Protein AF-A0A7X8E5I4-F1 (afdb_monomer_lite)

pLDDT: mean 75.23, std 14.33, range [41.78, 96.06]

Radius of gyration: 15.79 Å; chains: 1; bounding box: 45×27×39 Å

Structure (mmCIF, N/CA/C/O backbone):
data_AF-A0A7X8E5I4-F1
#
_entry.id   AF-A0A7X8E5I4-F1
#
loop_
_atom_site.group_PDB
_atom_site.id
_atom_site.type_symbol
_atom_site.label_atom_id
_atom_site.label_alt_id
_atom_site.label_comp_id
_atom_site.label_asym_id
_atom_site.label_entity_id
_atom_site.label_seq_id
_atom_site.pdbx_PDB_ins_code
_atom_site.Cartn_x
_atom_site.Cartn_y
_atom_site.Cartn_z
_atom_site.occupancy
_atom_site.B_iso_or_equiv
_atom_site.auth_seq_id
_atom_site.auth_comp_id
_atom_site.auth_asym_id
_atom_site.auth_atom_id
_atom_site.pdbx_PDB_model_num
ATOM 1 N N . ASP A 1 1 ? 28.188 -5.385 -11.148 1.00 41.78 1 ASP A N 1
ATOM 2 C CA . ASP A 1 1 ? 26.741 -5.138 -11.107 1.00 41.78 1 ASP A CA 1
ATOM 3 C C . ASP A 1 1 ? 26.137 -5.726 -9.858 1.00 41.78 1 ASP A C 1
ATOM 5 O O . ASP A 1 1 ? 26.057 -6.941 -9.728 1.00 41.78 1 ASP A O 1
ATOM 9 N N . GLN A 1 2 ? 25.803 -4.856 -8.910 1.00 47.31 2 GLN A N 1
ATOM 10 C CA . GLN A 1 2 ? 24.942 -5.182 -7.780 1.00 47.31 2 GLN A CA 1
ATOM 11 C C . GLN A 1 2 ? 23.578 -4.603 -8.137 1.00 47.31 2 GLN A C 1
ATOM 13 O O . GLN A 1 2 ? 23.425 -3.389 -8.229 1.00 47.31 2 GLN A O 1
ATOM 18 N N . ASN A 1 3 ? 22.632 -5.480 -8.456 1.00 54.12 3 ASN A N 1
ATOM 19 C CA . ASN A 1 3 ? 21.254 -5.105 -8.740 1.00 54.12 3 ASN A CA 1
ATOM 20 C C . ASN A 1 3 ? 20.538 -4.980 -7.383 1.00 54.12 3 ASN A C 1
ATOM 22 O O . ASN A 1 3 ? 19.774 -5.861 -6.993 1.00 54.12 3 ASN A O 1
ATOM 26 N N . ASP A 1 4 ? 20.916 -3.968 -6.598 1.00 55.03 4 ASP A N 1
ATOM 27 C CA . ASP A 1 4 ? 20.373 -3.755 -5.255 1.00 55.03 4 ASP A CA 1
ATOM 28 C C . ASP A 1 4 ? 18.950 -3.200 -5.368 1.00 55.03 4 ASP A C 1
ATOM 30 O O . ASP A 1 4 ? 18.725 -2.031 -5.685 1.00 55.03 4 ASP A O 1
ATOM 34 N N . THR A 1 5 ? 17.968 -4.069 -5.124 1.00 61.31 5 THR A N 1
ATOM 35 C CA . THR A 1 5 ? 16.554 -3.692 -5.062 1.00 61.31 5 THR A CA 1
ATOM 36 C C . THR A 1 5 ? 16.341 -2.735 -3.893 1.00 61.31 5 THR A C 1
ATOM 38 O O . THR A 1 5 ? 16.532 -3.106 -2.735 1.00 61.31 5 THR A O 1
ATOM 41 N N . THR A 1 6 ? 15.952 -1.500 -4.200 1.00 61.12 6 THR A N 1
ATOM 42 C CA . THR A 1 6 ? 15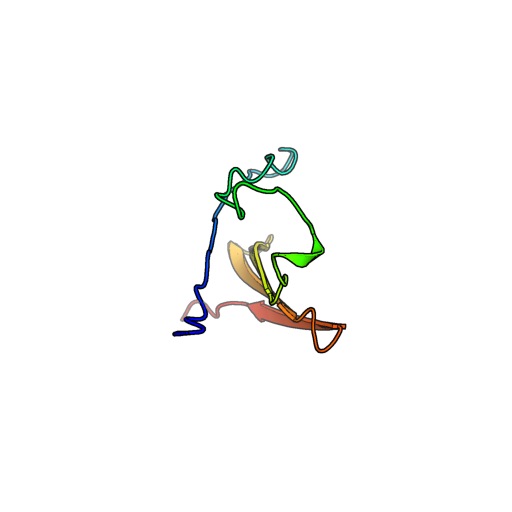.675 -0.456 -3.209 1.00 61.12 6 THR A CA 1
AT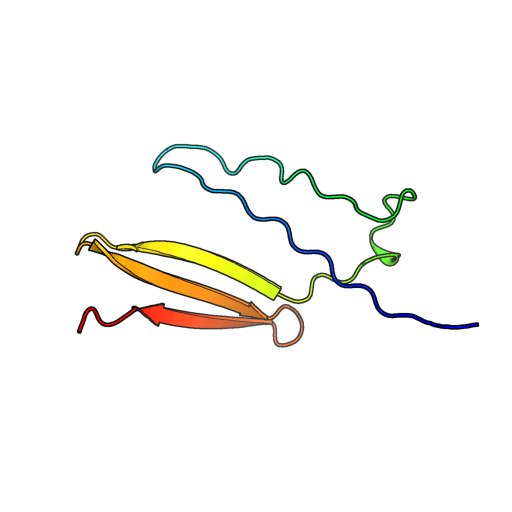OM 43 C C . THR A 1 6 ? 14.172 -0.218 -3.142 1.00 61.12 6 THR A C 1
ATOM 45 O O . THR A 1 6 ? 13.516 -0.129 -4.175 1.00 61.12 6 THR A O 1
ATOM 48 N N . TYR A 1 7 ? 13.629 -0.119 -1.929 1.00 64.81 7 TYR A N 1
ATOM 49 C CA . TYR A 1 7 ? 12.213 0.164 -1.691 1.00 64.81 7 TYR A CA 1
ATOM 50 C C . TYR A 1 7 ? 12.047 1.606 -1.219 1.00 64.81 7 TYR A C 1
ATOM 52 O O . TYR A 1 7 ? 12.846 2.097 -0.418 1.00 64.81 7 TYR A O 1
ATOM 60 N N . LEU A 1 8 ? 10.995 2.263 -1.697 1.00 67.38 8 LEU A N 1
ATOM 61 C CA . LEU A 1 8 ? 10.617 3.612 -1.309 1.00 67.38 8 LEU A CA 1
ATOM 62 C C . LEU A 1 8 ? 9.163 3.621 -0.846 1.00 67.38 8 LEU A C 1
ATOM 64 O O . LEU A 1 8 ? 8.290 3.115 -1.545 1.00 67.38 8 LEU A O 1
ATOM 68 N N . SER A 1 9 ? 8.912 4.236 0.306 1.00 63.03 9 SER A N 1
ATOM 69 C CA . SER A 1 9 ? 7.570 4.462 0.838 1.00 63.03 9 SER A CA 1
ATOM 70 C C . SER A 1 9 ? 7.363 5.950 1.113 1.00 63.03 9 SER A C 1
ATOM 72 O O . SER A 1 9 ? 8.235 6.606 1.685 1.00 63.03 9 SER A O 1
ATOM 74 N N . THR A 1 10 ? 6.192 6.4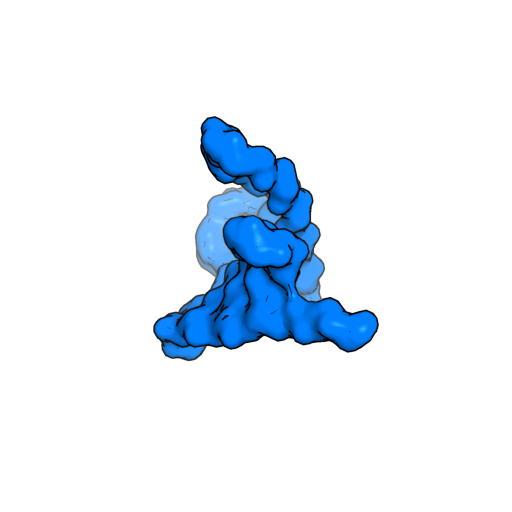66 0.747 1.00 64.94 10 THR A N 1
ATOM 75 C CA . THR A 1 10 ? 5.733 7.822 1.073 1.00 64.94 10 THR A CA 1
ATOM 76 C C . THR A 1 10 ? 4.378 7.712 1.755 1.00 64.94 10 THR A C 1
ATOM 78 O O . THR A 1 10 ? 3.518 6.971 1.289 1.00 64.94 10 THR A O 1
ATOM 81 N N . TYR A 1 11 ? 4.193 8.458 2.841 1.00 68.56 11 TYR A N 1
ATOM 82 C CA . TYR A 1 11 ? 2.945 8.503 3.598 1.00 68.56 11 TYR A CA 1
ATOM 83 C C . TYR A 1 11 ? 2.387 9.918 3.554 1.00 68.56 11 TYR A C 1
ATOM 85 O O . TYR A 1 11 ? 3.135 10.876 3.754 1.00 68.56 11 TYR A O 1
ATOM 93 N N . ASP A 1 12 ? 1.084 10.036 3.323 1.00 70.81 12 ASP A N 1
ATOM 94 C CA . ASP A 1 12 ? 0.371 11.303 3.433 1.00 70.81 12 ASP A CA 1
ATOM 95 C C . ASP A 1 12 ? -0.999 11.081 4.079 1.00 70.81 12 ASP A C 1
ATOM 97 O O . ASP A 1 12 ? -1.628 10.040 3.878 1.00 70.81 12 ASP A O 1
ATOM 101 N N . THR A 1 13 ? -1.449 12.059 4.862 1.00 75.50 13 THR A N 1
ATOM 102 C CA . THR A 1 13 ? -2.694 11.995 5.631 1.00 75.50 13 THR A CA 1
ATOM 103 C C . THR A 1 13 ? -3.598 13.135 5.204 1.00 75.50 13 THR A C 1
ATOM 105 O O . THR A 1 13 ? -3.239 14.302 5.346 1.00 75.50 13 THR A O 1
ATOM 108 N N . VAL A 1 14 ? -4.803 12.793 4.749 1.00 74.00 14 VAL A N 1
ATOM 109 C CA . VAL A 1 14 ? -5.835 13.765 4.370 1.00 74.00 14 VAL A CA 1
ATOM 110 C C . VAL A 1 14 ? -7.043 13.697 5.283 1.00 74.00 14 VAL A C 1
ATOM 112 O O . VAL A 1 14 ? -7.471 12.621 5.700 1.00 74.00 14 VAL A O 1
ATOM 115 N N . MET A 1 15 ? -7.626 14.857 5.561 1.00 73.31 15 MET A N 1
ATOM 116 C CA . MET A 1 15 ? -8.889 14.968 6.279 1.00 73.31 15 MET A CA 1
ATOM 117 C C . MET A 1 15 ? -10.087 14.708 5.348 1.00 73.31 15 MET A C 1
ATOM 119 O O . MET A 1 15 ? -10.002 14.928 4.135 1.00 73.31 15 MET A O 1
ATOM 123 N N . PRO A 1 16 ? -11.253 14.302 5.891 1.00 65.25 16 PRO A N 1
ATOM 124 C CA . PRO A 1 16 ? -12.485 14.204 5.113 1.00 65.25 16 PRO A CA 1
ATOM 125 C C . PRO A 1 16 ? -12.800 15.519 4.382 1.00 65.25 16 PRO A C 1
ATOM 127 O O . PRO A 1 16 ? -12.967 16.566 5.006 1.00 65.25 16 PRO A O 1
ATOM 130 N N . GLY A 1 17 ? -12.894 15.458 3.053 1.00 64.94 17 GLY A N 1
ATOM 131 C CA . GLY A 1 17 ? -13.143 16.621 2.194 1.00 64.94 17 GLY A CA 1
ATOM 132 C C . GLY A 1 17 ? -11.889 17.270 1.598 1.00 64.94 17 GLY A C 1
ATOM 133 O O . GLY A 1 17 ? -12.020 18.150 0.747 1.00 64.94 17 GLY A O 1
ATOM 134 N N . GLU A 1 18 ? -10.690 16.827 1.976 1.00 70.75 18 GLU A N 1
ATOM 135 C CA . GLU A 1 18 ? -9.453 17.211 1.298 1.00 70.75 18 GLU A CA 1
ATOM 136 C C . GLU A 1 18 ? -9.224 16.340 0.055 1.00 70.75 18 GLU A C 1
ATOM 138 O O . GLU A 1 18 ? -9.579 15.162 0.006 1.00 70.75 18 GLU A O 1
ATOM 143 N N . THR A 1 19 ? -8.663 16.937 -0.998 1.00 61.84 19 THR A N 1
ATOM 144 C CA . THR A 1 19 ? -8.228 16.180 -2.181 1.00 61.84 19 THR A CA 1
ATOM 145 C C . THR A 1 19 ? -6.891 15.530 -1.871 1.00 61.84 19 THR A C 1
ATOM 147 O O . THR A 1 19 ? -6.030 16.195 -1.297 1.00 61.84 19 THR A O 1
ATOM 150 N N . SER A 1 20 ? -6.705 14.272 -2.285 1.00 61.09 20 SER A N 1
ATOM 151 C CA . SER A 1 20 ? -5.431 13.568 -2.139 1.00 61.09 20 SER A CA 1
ATOM 152 C C . SER A 1 20 ? -4.272 14.458 -2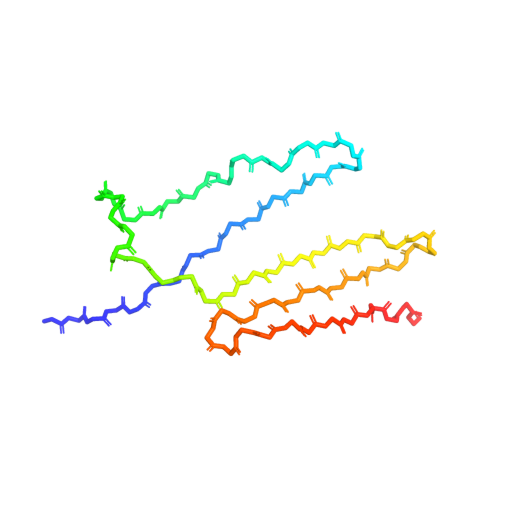.609 1.00 61.09 20 SER A C 1
ATOM 154 O O . SER A 1 20 ? -4.301 14.939 -3.750 1.00 61.09 20 SER A O 1
ATOM 156 N N . PRO A 1 21 ? -3.280 14.726 -1.748 1.00 61.62 21 PRO A N 1
ATOM 157 C CA . PRO A 1 21 ? -2.126 15.518 -2.110 1.00 61.62 21 PRO A CA 1
ATOM 158 C C . PRO A 1 21 ? -1.368 14.811 -3.224 1.00 61.62 21 PRO A C 1
ATOM 160 O O . PRO A 1 21 ? -1.422 13.590 -3.394 1.00 61.62 21 PRO A O 1
ATOM 163 N N . LYS A 1 22 ? -0.648 15.603 -4.018 1.00 58.25 22 LYS A N 1
ATOM 164 C CA . LYS A 1 22 ? 0.382 15.031 -4.876 1.00 58.25 22 LYS A CA 1
ATOM 165 C C . LYS A 1 22 ? 1.435 14.460 -3.940 1.00 58.25 22 LYS A C 1
ATOM 167 O O . LYS A 1 22 ? 2.145 15.233 -3.309 1.00 58.25 22 LYS A O 1
ATOM 172 N N . PHE A 1 23 ? 1.497 13.138 -3.844 1.00 58.81 23 PHE A N 1
ATOM 173 C CA . PHE A 1 23 ? 2.533 12.456 -3.085 1.00 58.81 23 PHE A CA 1
ATOM 174 C C . PHE A 1 23 ? 3.897 12.890 -3.634 1.00 58.81 23 PHE A C 1
ATOM 176 O O . PHE A 1 23 ? 4.267 12.533 -4.754 1.00 58.81 23 PHE A O 1
ATOM 183 N N . GLU A 1 24 ? 4.625 13.713 -2.878 1.00 54.25 24 GLU A N 1
ATOM 184 C CA . GLU A 1 24 ? 6.006 14.051 -3.204 1.00 54.25 24 GLU A CA 1
ATOM 185 C C . GLU A 1 24 ? 6.882 12.881 -2.760 1.00 54.25 24 GLU A C 1
ATOM 187 O O . GLU A 1 24 ? 7.133 12.661 -1.576 1.00 54.25 24 GLU A O 1
ATOM 192 N N . SER A 1 25 ? 7.306 12.088 -3.738 1.00 59.12 25 SER A N 1
ATOM 193 C CA . SER A 1 25 ? 8.220 10.972 -3.542 1.00 59.12 25 SER A CA 1
ATOM 194 C C . SER A 1 25 ? 9.446 11.151 -4.431 1.00 59.12 25 SER A C 1
ATOM 196 O O . SER A 1 25 ? 9.392 11.817 -5.467 1.00 59.12 25 SER A O 1
ATOM 198 N N . PHE A 1 26 ? 10.570 10.574 -4.025 1.00 58.25 26 PHE A N 1
ATOM 199 C CA . PHE A 1 26 ? 11.808 10.585 -4.798 1.00 58.25 26 PHE A CA 1
ATOM 200 C C . PHE A 1 26 ? 11.850 9.363 -5.716 1.00 58.25 26 PHE A C 1
ATOM 202 O O . PHE A 1 26 ? 12.419 8.332 -5.381 1.00 58.25 26 PHE A O 1
ATOM 209 N N . GLY A 1 27 ? 11.222 9.480 -6.885 1.00 61.16 27 GLY A N 1
ATOM 210 C CA . GLY A 1 27 ? 11.403 8.512 -7.966 1.00 61.16 27 GLY A CA 1
ATOM 211 C C . GLY A 1 27 ? 12.813 8.587 -8.575 1.00 61.16 27 GLY A C 1
ATOM 212 O O . GLY A 1 27 ? 13.561 9.527 -8.282 1.00 61.16 27 GLY A O 1
ATOM 213 N N . PRO A 1 28 ? 13.190 7.627 -9.435 1.00 60.12 28 PRO A N 1
ATOM 214 C CA . PRO A 1 28 ? 14.414 7.739 -10.225 1.00 60.12 28 PRO A CA 1
ATOM 215 C C . PRO A 1 28 ? 14.433 9.092 -10.959 1.00 60.12 28 PRO A C 1
ATOM 217 O O . PRO A 1 28 ? 13.404 9.538 -11.471 1.00 60.12 28 PRO A O 1
ATOM 220 N N . GLU A 1 29 ? 15.588 9.776 -10.984 1.00 59.00 29 GLU A N 1
ATOM 221 C CA . GLU A 1 29 ? 15.723 11.139 -11.551 1.00 59.00 29 GLU A CA 1
ATOM 222 C C . GLU A 1 29 ? 15.215 11.241 -13.002 1.00 59.00 29 GLU A C 1
ATOM 224 O O . GLU A 1 29 ? 14.846 12.320 -13.465 1.00 59.00 29 GLU A O 1
ATOM 229 N N . THR A 1 30 ? 15.187 10.109 -13.702 1.00 68.88 30 THR A N 1
ATOM 230 C CA . THR A 1 30 ? 14.705 9.917 -15.072 1.00 68.88 30 THR A CA 1
ATOM 231 C C . THR A 1 30 ? 13.201 10.149 -15.235 1.00 68.88 30 THR A C 1
ATOM 233 O O . THR A 1 30 ? 12.779 10.522 -16.328 1.00 68.88 30 THR A O 1
ATOM 236 N N . GLN A 1 31 ? 12.401 9.963 -14.174 1.00 63.28 31 GLN A N 1
ATOM 237 C CA . GLN A 1 31 ? 10.928 9.963 -14.197 1.00 63.28 31 GLN A CA 1
ATOM 238 C C . GLN A 1 31 ? 10.315 8.972 -15.203 1.00 63.28 31 GLN A C 1
ATOM 240 O O . GLN A 1 31 ? 9.153 9.125 -15.591 1.00 63.28 31 GLN A O 1
ATOM 245 N N . ASP A 1 32 ? 11.077 7.964 -15.628 1.00 71.75 32 ASP A N 1
ATOM 246 C CA . ASP A 1 32 ? 10.592 6.944 -16.549 1.00 71.75 32 ASP A CA 1
ATOM 247 C C . ASP A 1 32 ? 9.705 5.943 -15.782 1.00 71.75 32 ASP A C 1
ATOM 249 O O . ASP A 1 32 ? 10.155 5.388 -14.775 1.00 71.75 32 ASP A O 1
ATOM 253 N N . PRO A 1 33 ? 8.442 5.715 -16.192 1.00 71.31 33 PRO A N 1
ATOM 254 C CA . PRO A 1 33 ? 7.595 4.679 -15.601 1.00 71.31 33 PRO A CA 1
ATOM 255 C C . PRO A 1 33 ? 8.166 3.261 -15.725 1.00 71.31 33 PRO A C 1
ATOM 257 O O . PRO A 1 33 ? 7.755 2.401 -14.954 1.00 71.31 33 PRO A O 1
ATOM 260 N N . ASP A 1 34 ? 9.113 3.015 -16.636 1.00 77.12 34 ASP A N 1
ATOM 261 C CA . ASP A 1 34 ? 9.801 1.725 -16.746 1.00 77.12 34 ASP A CA 1
ATOM 262 C C . ASP A 1 34 ? 10.891 1.533 -15.665 1.00 77.12 34 ASP A C 1
ATOM 264 O O . ASP A 1 34 ? 11.347 0.409 -15.442 1.00 77.12 34 ASP A O 1
ATOM 268 N N . ASP A 1 35 ? 11.293 2.599 -14.958 1.00 74.56 35 ASP A N 1
ATOM 269 C CA . ASP A 1 35 ? 12.342 2.552 -13.928 1.00 74.56 35 ASP A CA 1
ATOM 270 C C . ASP A 1 35 ? 11.806 2.220 -12.521 1.00 74.56 35 ASP A C 1
ATOM 272 O O . ASP A 1 35 ? 12.592 2.057 -11.581 1.00 74.56 35 ASP A O 1
ATOM 276 N N . TYR A 1 36 ? 10.484 2.118 -12.339 1.00 73.19 36 TYR A N 1
ATOM 277 C CA . TYR A 1 36 ? 9.878 1.757 -11.057 1.00 73.19 36 TYR A CA 1
ATOM 278 C C . TYR A 1 36 ? 8.682 0.811 -11.208 1.00 73.19 36 TYR A C 1
ATOM 280 O O . TYR A 1 36 ? 7.902 0.885 -12.149 1.00 73.19 36 TYR A O 1
ATOM 288 N N . GLU A 1 37 ? 8.509 -0.074 -10.226 1.00 80.38 37 GLU A N 1
ATOM 289 C CA . GLU A 1 37 ? 7.349 -0.960 -10.118 1.00 80.38 37 GLU A CA 1
ATOM 290 C C . GLU A 1 37 ? 6.526 -0.544 -8.892 1.00 80.38 37 GLU A C 1
ATOM 292 O O . GLU A 1 37 ? 7.056 -0.471 -7.781 1.00 80.38 37 GLU A O 1
ATOM 297 N N . ILE A 1 38 ? 5.228 -0.281 -9.073 1.00 80.00 38 ILE A N 1
ATOM 298 C CA . ILE A 1 38 ? 4.310 -0.084 -7.944 1.00 80.00 38 ILE A CA 1
ATOM 299 C C . ILE A 1 38 ? 3.892 -1.465 -7.443 1.00 80.00 38 ILE A C 1
ATOM 301 O O . ILE A 1 38 ? 3.279 -2.233 -8.180 1.00 80.00 38 ILE A O 1
ATOM 305 N N . LEU A 1 39 ? 4.238 -1.780 -6.196 1.00 84.88 39 LEU A N 1
ATOM 306 C CA . LEU A 1 39 ? 3.976 -3.092 -5.599 1.00 84.88 39 LEU A CA 1
ATOM 307 C C . LEU A 1 39 ? 2.655 -3.118 -4.834 1.00 84.88 39 LEU A C 1
ATOM 309 O O . LEU A 1 39 ? 1.810 -3.978 -5.083 1.00 84.88 39 LEU A O 1
ATOM 313 N N . THR A 1 40 ? 2.470 -2.138 -3.949 1.00 84.38 40 THR A N 1
ATOM 314 C CA . THR A 1 40 ? 1.381 -2.126 -2.972 1.00 84.38 40 THR A CA 1
ATOM 315 C C . THR A 1 40 ? 0.867 -0.704 -2.764 1.00 84.38 40 THR A C 1
ATOM 317 O O . THR A 1 40 ? 1.645 0.251 -2.786 1.00 84.38 40 THR A O 1
ATOM 320 N N . LEU A 1 41 ? -0.441 -0.564 -2.553 1.00 86.62 41 LEU A N 1
ATOM 321 C CA . LEU A 1 41 ? -1.068 0.651 -2.030 1.00 86.62 41 LEU A CA 1
ATOM 322 C C . LEU A 1 41 ? -1.693 0.333 -0.671 1.00 86.62 41 LEU A C 1
ATOM 324 O O . LEU A 1 41 ? -2.575 -0.516 -0.587 1.00 86.62 41 LEU A O 1
ATOM 328 N N . GLU A 1 42 ? -1.263 1.049 0.363 1.00 88.81 42 GLU A N 1
ATOM 329 C CA . GLU A 1 42 ? -1.806 0.948 1.719 1.00 88.81 42 GLU A CA 1
ATOM 330 C C . GLU A 1 42 ? -2.618 2.207 2.044 1.00 88.81 42 GLU A C 1
ATOM 332 O O . GLU A 1 42 ? -2.150 3.333 1.864 1.00 88.81 42 GLU A O 1
ATOM 337 N N . ILE A 1 43 ? -3.848 2.024 2.522 1.00 88.50 43 ILE A N 1
ATOM 338 C CA . ILE A 1 43 ? -4.741 3.098 2.961 1.00 88.50 43 ILE A CA 1
ATOM 339 C C . ILE A 1 43 ? -5.213 2.771 4.376 1.00 88.50 43 ILE A C 1
ATOM 341 O O . ILE A 1 43 ? -5.716 1.683 4.637 1.00 88.50 43 ILE A O 1
ATOM 345 N N . THR A 1 44 ? -5.095 3.739 5.283 1.00 89.62 44 THR A N 1
ATOM 346 C CA . THR A 1 44 ? -5.751 3.692 6.596 1.00 89.62 44 THR A CA 1
ATOM 347 C C . THR A 1 44 ? -6.875 4.720 6.620 1.00 89.62 44 THR A C 1
ATOM 349 O O . THR A 1 44 ? -6.649 5.896 6.333 1.00 89.62 44 THR A O 1
ATOM 352 N N . ALA A 1 45 ? -8.087 4.283 6.949 1.00 86.75 45 ALA A N 1
ATOM 353 C CA . ALA A 1 45 ? -9.272 5.123 7.065 1.00 86.75 45 ALA A CA 1
ATOM 354 C C . ALA A 1 45 ? -9.893 4.989 8.459 1.00 86.75 45 ALA A C 1
ATOM 356 O O . ALA A 1 45 ? -9.785 3.948 9.094 1.00 86.75 45 ALA A O 1
ATOM 357 N N . ARG A 1 46 ? -10.590 6.028 8.923 1.00 86.88 46 ARG A N 1
ATOM 358 C CA . ARG A 1 46 ? -11.390 5.978 10.154 1.00 86.88 46 ARG A CA 1
ATOM 359 C C . ARG A 1 46 ? -12.850 5.701 9.782 1.00 86.88 46 ARG A C 1
ATOM 361 O O . ARG A 1 46 ? -13.421 6.442 8.981 1.00 86.88 46 ARG A O 1
ATOM 368 N N . THR A 1 47 ? -13.437 4.645 10.337 1.00 84.75 47 THR A N 1
ATOM 369 C CA . THR A 1 47 ? -14.861 4.302 10.159 1.00 84.75 47 THR A CA 1
ATOM 370 C C . THR A 1 47 ? -15.770 5.250 10.952 1.00 84.75 47 THR A C 1
ATOM 372 O O . THR A 1 47 ? -15.303 5.979 11.830 1.00 84.75 47 THR A O 1
ATOM 375 N N . GLU A 1 48 ? -17.079 5.246 10.669 1.00 83.25 48 GLU A N 1
ATOM 376 C CA . GLU A 1 48 ? -18.057 6.045 11.433 1.00 83.25 48 GLU A CA 1
ATOM 377 C C . GLU A 1 48 ? -18.087 5.665 12.921 1.00 83.25 48 GLU A C 1
ATOM 379 O O . GLU A 1 48 ? -18.285 6.532 13.773 1.00 83.25 48 GLU A O 1
ATOM 384 N N . ASP A 1 49 ? -17.824 4.392 13.227 1.00 84.62 49 ASP A N 1
ATOM 385 C CA . ASP A 1 49 ? -17.797 3.847 14.586 1.00 84.62 49 ASP A CA 1
ATOM 386 C C . ASP A 1 49 ? -16.500 4.175 15.345 1.00 84.62 49 ASP A C 1
ATOM 388 O O . ASP A 1 49 ? -16.387 3.904 16.538 1.00 84.62 49 ASP A O 1
ATOM 392 N N . GLY A 1 50 ? -15.528 4.809 14.681 1.00 84.62 50 GLY A N 1
ATOM 393 C CA . GLY A 1 50 ? -14.263 5.211 15.288 1.00 84.62 50 GLY A CA 1
ATOM 394 C C . GLY A 1 50 ? -13.136 4.180 15.168 1.00 84.62 50 GLY A C 1
ATOM 395 O O . GLY A 1 50 ? -12.015 4.498 15.560 1.00 84.62 50 GLY A O 1
ATOM 396 N N . ASN A 1 51 ? -13.370 3.011 14.569 1.00 88.00 51 ASN A N 1
ATOM 397 C CA . ASN A 1 51 ? -12.325 2.010 14.316 1.00 88.00 51 ASN A CA 1
ATOM 398 C C . ASN A 1 51 ? -11.426 2.420 13.141 1.00 88.00 51 ASN A C 1
ATOM 400 O O . ASN A 1 51 ? -11.880 3.112 12.219 1.00 88.00 51 ASN A O 1
ATOM 404 N N . ASP A 1 52 ? -10.179 1.950 13.143 1.00 91.19 52 ASP A N 1
ATOM 405 C CA . ASP A 1 52 ? -9.281 2.061 11.991 1.00 91.19 52 ASP A CA 1
ATOM 406 C C . ASP A 1 52 ? -9.540 0.907 11.005 1.00 91.19 52 ASP A C 1
ATOM 408 O O . ASP A 1 52 ? -9.480 -0.267 11.367 1.00 91.19 52 ASP A O 1
ATOM 412 N N . LEU A 1 53 ? -9.830 1.254 9.751 1.00 91.88 53 LEU A N 1
ATOM 413 C CA . LEU A 1 53 ? -9.940 0.351 8.610 1.00 91.88 53 LEU A CA 1
ATOM 414 C C . LEU A 1 53 ? -8.640 0.410 7.809 1.00 91.88 53 LEU A C 1
ATOM 416 O O . LEU A 1 53 ? -8.283 1.459 7.267 1.00 91.88 53 LEU A O 1
ATOM 420 N N . TYR A 1 54 ? -7.971 -0.728 7.694 1.00 92.44 54 TYR A N 1
ATOM 421 C CA . TYR A 1 54 ? -6.782 -0.903 6.872 1.00 92.44 54 TYR A CA 1
ATOM 422 C C . TYR A 1 54 ? -7.176 -1.544 5.548 1.00 92.44 54 TYR A C 1
ATOM 424 O O . TYR A 1 54 ? -7.918 -2.526 5.527 1.00 92.44 54 TYR A O 1
ATOM 432 N N . ILE A 1 55 ? -6.695 -0.978 4.446 1.00 93.12 55 ILE A N 1
ATOM 433 C CA . ILE A 1 55 ? -6.932 -1.457 3.086 1.00 93.12 55 ILE A CA 1
ATOM 434 C C . ILE A 1 55 ? -5.574 -1.591 2.407 1.00 93.12 55 ILE A C 1
ATOM 436 O O . ILE A 1 55 ? -4.820 -0.623 2.331 1.00 93.12 55 ILE A O 1
ATOM 440 N N . GLU A 1 56 ? -5.294 -2.773 1.875 1.00 93.69 56 GLU A N 1
ATOM 441 C CA . GLU A 1 56 ? -4.094 -3.065 1.100 1.00 93.69 56 GLU A CA 1
ATOM 442 C C . GLU A 1 56 ? -4.497 -3.527 -0.302 1.00 93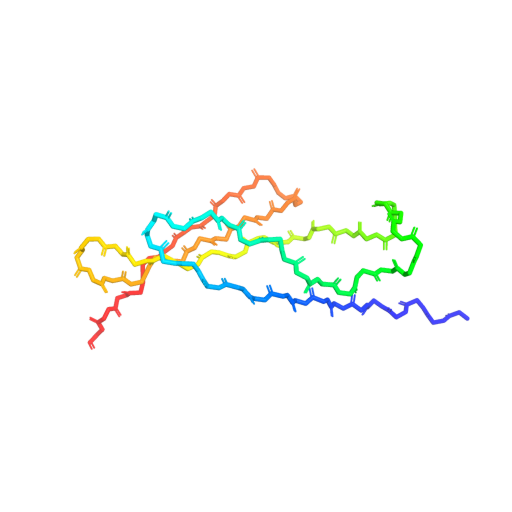.69 56 GLU A C 1
ATOM 444 O O . GLU A 1 56 ? -5.350 -4.405 -0.461 1.00 93.69 56 GLU A O 1
ATOM 449 N N . TYR A 1 57 ? -3.894 -2.929 -1.326 1.00 90.19 57 TYR A N 1
ATOM 450 C CA . TYR A 1 57 ? -4.046 -3.344 -2.715 1.00 90.19 57 TYR A CA 1
ATOM 451 C C . TYR A 1 57 ? -2.719 -3.868 -3.254 1.00 90.19 57 TYR A C 1
ATOM 453 O O . TYR A 1 57 ? -1.749 -3.113 -3.341 1.00 90.19 57 TYR A O 1
ATOM 461 N N . ASP A 1 58 ? -2.698 -5.136 -3.658 1.00 91.56 58 ASP A N 1
ATOM 462 C CA . ASP A 1 58 ? -1.553 -5.771 -4.307 1.00 91.56 58 ASP A CA 1
ATOM 463 C C . ASP A 1 58 ? -1.684 -5.612 -5.831 1.00 91.56 58 ASP A C 1
ATOM 465 O O . ASP A 1 58 ? -2.601 -6.152 -6.463 1.00 91.56 58 ASP A O 1
ATOM 469 N N . PHE A 1 59 ? -0.763 -4.862 -6.444 1.00 87.44 59 PHE A N 1
ATOM 470 C CA . PHE A 1 59 ? -0.789 -4.595 -7.886 1.00 87.44 59 PHE A CA 1
ATOM 471 C C . PHE A 1 59 ? -0.397 -5.811 -8.737 1.00 87.44 59 PHE A C 1
ATOM 473 O O . PHE A 1 59 ? -0.765 -5.868 -9.911 1.00 87.44 59 PHE A O 1
ATOM 480 N N . LYS A 1 60 ? 0.314 -6.797 -8.173 1.00 90.25 60 LYS A N 1
ATOM 481 C CA . LYS A 1 60 ? 0.706 -8.033 -8.873 1.00 90.25 60 LYS A CA 1
ATOM 482 C C . LYS A 1 60 ? -0.452 -9.014 -8.959 1.00 90.25 60 LYS A C 1
ATOM 484 O O . LYS A 1 60 ? -0.634 -9.656 -9.993 1.00 90.25 60 LYS A O 1
ATOM 489 N N . LEU A 1 61 ? -1.219 -9.131 -7.880 1.00 93.31 61 LEU A N 1
ATOM 490 C CA . LEU A 1 61 ? -2.396 -9.994 -7.802 1.00 93.31 61 LEU A CA 1
ATOM 491 C C . LEU A 1 61 ? -3.652 -9.310 -8.345 1.00 93.31 61 LEU A C 1
ATOM 493 O O . LEU A 1 61 ? -4.585 -9.994 -8.761 1.00 93.31 61 LEU A O 1
ATOM 497 N N . ASN A 1 62 ? -3.652 -7.975 -8.405 1.00 91.69 62 ASN A N 1
ATOM 498 C CA . ASN A 1 62 ? -4.821 -7.167 -8.733 1.00 91.69 62 ASN A CA 1
ATOM 499 C C . ASN A 1 62 ? -5.986 -7.466 -7.768 1.00 91.69 62 ASN A C 1
ATOM 501 O O . ASN A 1 62 ? -7.139 -7.635 -8.178 1.00 91.69 62 ASN A O 1
ATOM 505 N N . GLU A 1 63 ? -5.650 -7.559 -6.479 1.00 95.75 63 GLU A N 1
ATOM 506 C CA . GLU A 1 63 ? -6.550 -7.927 -5.388 1.00 95.75 63 GLU A CA 1
ATOM 507 C C . GLU A 1 63 ? -6.454 -6.916 -4.242 1.00 95.75 63 GLU A C 1
ATOM 509 O O . GLU A 1 63 ? -5.387 -6.379 -3.945 1.00 95.75 63 GLU A O 1
ATOM 514 N N . ALA A 1 64 ? -7.594 -6.673 -3.593 1.00 94.75 64 ALA A N 1
ATOM 515 C CA . ALA A 1 64 ? -7.692 -5.840 -2.403 1.00 94.75 64 ALA A CA 1
ATOM 516 C C . ALA A 1 64 ? -7.990 -6.715 -1.184 1.00 94.75 64 ALA A C 1
ATOM 518 O O . ALA A 1 64 ? -8.888 -7.560 -1.232 1.00 94.75 64 ALA A O 1
ATOM 519 N N . THR A 1 65 ? -7.297 -6.458 -0.082 1.00 96.06 65 THR A N 1
ATOM 520 C CA . THR A 1 65 ? -7.611 -7.016 1.235 1.00 96.06 65 THR A CA 1
ATOM 521 C C . THR A 1 65 ? -7.866 -5.881 2.217 1.00 96.06 65 THR A C 1
ATOM 523 O O . THR A 1 65 ? -7.335 -4.782 2.066 1.00 96.06 65 THR A O 1
ATOM 526 N N . TRP A 1 66 ? -8.741 -6.111 3.193 1.00 95.19 66 TRP A N 1
ATOM 527 C CA . TRP A 1 66 ? -9.049 -5.111 4.207 1.00 95.19 66 TRP A CA 1
ATOM 528 C C . TRP A 1 66 ? -9.419 -5.761 5.533 1.00 95.19 66 TRP A C 1
ATOM 530 O O . TRP A 1 66 ? -9.973 -6.864 5.569 1.00 95.19 66 TRP A O 1
ATOM 540 N N . TRP A 1 67 ? -9.111 -5.066 6.621 1.00 94.00 67 TRP A N 1
ATOM 541 C CA . TRP A 1 67 ? -9.439 -5.482 7.979 1.00 94.00 67 TRP A CA 1
ATOM 542 C C . TRP A 1 67 ? -9.618 -4.260 8.878 1.00 94.00 67 TRP A C 1
ATOM 544 O O . TRP A 1 67 ? -8.975 -3.228 8.688 1.00 94.00 67 TRP A O 1
ATOM 554 N N . GLU A 1 68 ? -10.500 -4.378 9.864 1.00 92.25 68 GLU A N 1
ATOM 555 C CA . GLU A 1 68 ? -10.638 -3.385 10.930 1.00 92.25 68 GLU A CA 1
ATOM 556 C C . GLU A 1 68 ? -9.725 -3.776 12.096 1.00 92.25 68 GLU A C 1
ATOM 558 O O . GLU A 1 68 ? -9.586 -4.963 12.408 1.00 92.25 68 GLU A O 1
ATOM 563 N N . ALA A 1 69 ? -9.073 -2.802 12.734 1.00 83.12 69 ALA A N 1
ATOM 564 C CA . ALA A 1 69 ? -8.464 -3.050 14.035 1.00 83.12 69 ALA A CA 1
ATOM 565 C C . ALA A 1 69 ? -9.575 -3.238 15.072 1.00 83.12 69 ALA A C 1
ATOM 567 O O . ALA A 1 69 ? -10.333 -2.309 15.343 1.00 83.12 69 ALA A O 1
ATOM 568 N N . ASP A 1 70 ? -9.645 -4.430 15.667 1.00 70.25 70 ASP A N 1
ATOM 569 C CA . ASP A 1 70 ? -10.414 -4.637 16.891 1.00 70.25 70 ASP A CA 1
ATOM 570 C C . ASP A 1 70 ? -9.736 -3.847 18.023 1.00 70.25 70 ASP A C 1
ATOM 572 O O . ASP A 1 70 ? -8.641 -4.207 18.470 1.00 70.25 70 ASP A O 1
ATOM 576 N N . ASP A 1 71 ? -10.383 -2.778 18.495 1.00 58.84 71 ASP A N 1
ATOM 577 C CA . ASP A 1 71 ? -10.067 -2.171 19.790 1.00 58.84 71 ASP A CA 1
ATOM 578 C C . ASP A 1 71 ? -10.349 -3.225 20.879 1.00 58.84 71 ASP A C 1
ATOM 580 O O . ASP A 1 71 ? -11.505 -3.509 21.205 1.00 58.84 71 ASP A O 1
ATOM 584 N N . GLN A 1 72 ? -9.297 -3.860 21.409 1.00 50.09 72 GLN A N 1
ATOM 585 C CA . GLN A 1 72 ? -9.397 -4.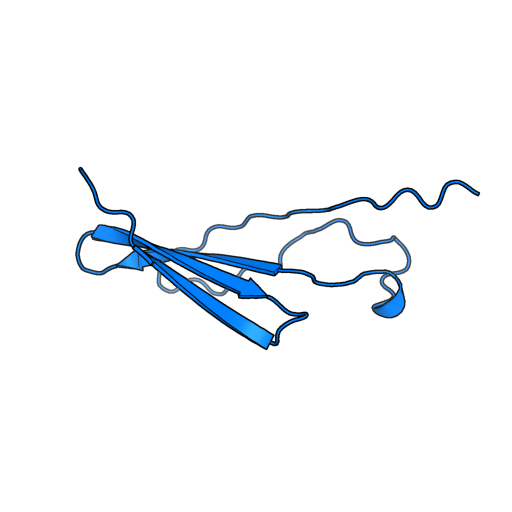697 22.614 1.00 50.09 72 GLN A CA 1
ATOM 586 C C . GLN A 1 72 ? -9.486 -3.858 23.888 1.00 50.09 72 GLN A C 1
ATOM 588 O O . GLN A 1 72 ? -8.669 -2.921 24.043 1.00 50.09 72 GLN A O 1
#

Foldseek 3Di:
DPPDDDDWDFDDDDDVPDDDDPGDTDDDPVPDPVRDDDAKDWDWDQDPVGWIKIWMAGPVVRDIDIDTDPPD

Sequence (72 aa):
DQNDTTYLSTYDTVMPGETSPKFESFGPETQDPDDYEILTLEITARTEDGNDLYIEYDFKLNEATWWEADDQ

Secondary structure (DSSP, 8-state):
---------------TTPPPP-------TT--GGG----EEEEEEE-TTSPEEEEEEETTTTEEEEEE----